Protein AF-A0AAE0NNM4-F1 (afdb_monomer_lite)

Radius of gyration: 19.62 Å; chains: 1; bounding box: 57×46×30 Å

InterPro domains:
  IPR006254 Isocitrate lyase [PF00463] (11-74)
  IPR006254 Isocitrate lyase [PTHR21631] (10-71)
  IPR015813 Pyruvate/Phosphoenolpyruvate kinase-like domain superfamily [SSF51621] (11-70)
  IPR040442 Pyruvate kinase-like domain superfamily [G3DSA:3.20.20.60] (4-72)

Organism: NCBI:txid92902

Structure (mmCIF, N/CA/C/O backbone):
data_AF-A0AAE0NNM4-F1
#
_entry.id   AF-A0AAE0NNM4-F1
#
loop_
_atom_site.group_PDB
_atom_site.id
_atom_site.type_symbol
_atom_site.label_atom_id
_atom_site.label_alt_id
_atom_site.label_comp_id
_atom_site.label_asym_id
_atom_site.label_entity_id
_atom_site.label_seq_id
_atom_site.pdbx_PDB_ins_code
_atom_site.Cartn_x
_atom_site.Cartn_y
_atom_site.Cartn_z
_atom_site.occupancy
_atom_site.B_iso_or_equiv
_atom_site.auth_seq_id
_atom_site.auth_comp_id
_atom_site.auth_asym_id
_atom_site.auth_atom_id
_atom_site.pdbx_PDB_model_num
ATOM 1 N N . MET A 1 1 ? 29.169 -12.303 15.193 1.00 52.25 1 MET A N 1
ATOM 2 C CA . MET A 1 1 ? 28.087 -12.593 14.226 1.00 52.25 1 MET A CA 1
ATOM 3 C C . MET A 1 1 ? 26.783 -12.008 14.762 1.00 52.25 1 MET A C 1
ATOM 5 O O . MET A 1 1 ? 25.986 -12.736 15.329 1.00 52.25 1 MET A O 1
ATOM 9 N N . THR A 1 2 ? 26.600 -10.689 14.678 1.00 55.50 2 THR A N 1
ATOM 10 C CA . THR A 1 2 ? 25.506 -9.983 15.386 1.00 55.50 2 THR A CA 1
ATOM 11 C C . THR A 1 2 ? 24.782 -8.936 14.534 1.00 55.50 2 THR A C 1
ATOM 13 O O . THR A 1 2 ? 23.975 -8.196 15.074 1.00 55.50 2 THR A O 1
ATOM 16 N N . ASN A 1 3 ? 25.003 -8.880 13.211 1.00 58.00 3 ASN A N 1
ATOM 17 C CA . ASN A 1 3 ? 24.422 -7.815 12.374 1.00 58.00 3 ASN A CA 1
ATOM 18 C C . ASN A 1 3 ? 23.670 -8.279 11.113 1.00 58.00 3 ASN A C 1
ATOM 20 O O . ASN A 1 3 ? 23.200 -7.452 10.343 1.00 58.00 3 ASN A O 1
ATOM 24 N N . THR A 1 4 ? 23.524 -9.584 10.883 1.00 62.88 4 THR A N 1
ATOM 25 C CA . THR A 1 4 ? 22.850 -10.114 9.682 1.00 62.88 4 THR A CA 1
ATOM 26 C C . THR A 1 4 ? 21.327 -10.027 9.751 1.00 62.88 4 THR A C 1
ATOM 28 O O . THR A 1 4 ? 20.683 -9.894 8.719 1.00 62.88 4 THR A O 1
ATOM 31 N N . ILE A 1 5 ? 20.733 -10.063 10.945 1.00 63.06 5 ILE A N 1
ATOM 32 C CA . ILE A 1 5 ? 19.271 -10.020 11.101 1.00 63.06 5 ILE A CA 1
ATOM 33 C C . ILE A 1 5 ? 18.730 -8.615 10.798 1.00 63.06 5 ILE A C 1
ATOM 35 O O . ILE A 1 5 ? 17.826 -8.476 9.978 1.00 63.06 5 ILE A O 1
ATOM 39 N N . LEU A 1 6 ? 19.319 -7.570 11.394 1.00 65.25 6 LEU A N 1
ATOM 40 C CA . LEU A 1 6 ? 18.902 -6.179 11.170 1.00 65.25 6 LEU A CA 1
ATOM 41 C C . LEU A 1 6 ? 19.038 -5.771 9.692 1.00 65.25 6 LEU A C 1
ATOM 43 O O . LEU A 1 6 ? 18.162 -5.115 9.135 1.00 65.25 6 LEU A O 1
ATOM 47 N N . ASP A 1 7 ? 20.108 -6.227 9.045 1.00 71.81 7 ASP A N 1
ATOM 48 C CA . ASP A 1 7 ? 20.416 -5.968 7.640 1.00 71.81 7 ASP A CA 1
ATOM 49 C C . ASP A 1 7 ? 19.449 -6.677 6.662 1.00 71.81 7 ASP A C 1
ATOM 51 O O . ASP A 1 7 ? 19.025 -6.103 5.656 1.00 71.81 7 ASP A O 1
ATOM 55 N N . VAL A 1 8 ? 19.020 -7.904 6.981 1.00 80.94 8 VAL A N 1
ATOM 56 C CA . VAL A 1 8 ? 18.005 -8.633 6.200 1.00 80.94 8 VAL A CA 1
ATOM 57 C C . VAL A 1 8 ? 16.627 -7.987 6.330 1.00 80.94 8 VAL A C 1
ATOM 59 O O . VAL A 1 8 ? 15.977 -7.768 5.310 1.00 80.94 8 VAL A O 1
ATOM 62 N N . PHE A 1 9 ? 16.190 -7.631 7.543 1.00 83.31 9 PHE A N 1
ATOM 63 C CA . PHE A 1 9 ? 14.890 -6.978 7.741 1.00 83.31 9 PHE 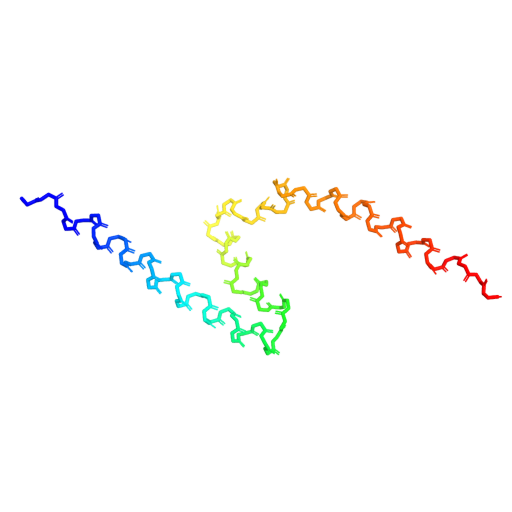A CA 1
ATOM 64 C C . PHE A 1 9 ? 14.838 -5.576 7.123 1.00 83.31 9 PHE A C 1
ATOM 66 O O . PHE A 1 9 ? 13.833 -5.225 6.508 1.00 83.31 9 PHE A O 1
ATOM 73 N N . GLY A 1 10 ? 15.926 -4.803 7.211 1.00 86.69 10 GLY A N 1
ATOM 74 C CA . GLY A 1 10 ? 16.015 -3.481 6.586 1.00 86.69 10 GLY A CA 1
ATOM 75 C C . GLY A 1 10 ? 15.875 -3.542 5.063 1.00 86.69 10 GLY A C 1
ATOM 76 O O . GLY A 1 10 ? 15.050 -2.834 4.484 1.00 86.69 10 GLY A O 1
ATOM 77 N N . ARG A 1 11 ? 16.617 -4.441 4.399 1.00 87.94 11 ARG A N 1
ATOM 78 C CA . ARG A 1 11 ? 16.484 -4.642 2.945 1.00 87.94 11 ARG A CA 1
ATOM 79 C C . ARG A 1 11 ? 15.139 -5.233 2.550 1.00 87.94 11 ARG A C 1
ATOM 81 O O . ARG A 1 11 ? 14.571 -4.803 1.550 1.00 87.94 11 ARG A O 1
ATOM 88 N N . ALA A 1 12 ? 14.629 -6.203 3.308 1.00 90.50 12 ALA A N 1
ATOM 89 C CA . ALA A 1 12 ? 13.315 -6.776 3.050 1.00 90.50 12 ALA A CA 1
ATOM 90 C C . ALA A 1 12 ? 12.240 -5.682 3.091 1.00 90.50 12 ALA A C 1
ATOM 92 O O . ALA A 1 12 ? 11.470 -5.579 2.145 1.00 90.50 12 ALA A O 1
ATOM 93 N N . GLY A 1 13 ? 12.263 -4.810 4.106 1.00 89.69 13 GLY A N 1
ATOM 94 C CA . GLY A 1 13 ? 11.364 -3.659 4.219 1.00 89.69 13 GLY A CA 1
ATOM 95 C C . GLY A 1 13 ? 11.482 -2.665 3.059 1.00 89.69 13 GLY A C 1
ATOM 96 O O . GLY A 1 13 ? 10.463 -2.201 2.545 1.00 89.69 13 GLY A O 1
ATOM 97 N N . LEU A 1 14 ? 12.705 -2.373 2.598 1.00 91.56 14 LEU A N 1
ATOM 98 C CA . LEU A 1 14 ? 12.930 -1.529 1.419 1.00 91.56 14 LEU A CA 1
ATOM 99 C C . LEU A 1 14 ? 12.283 -2.135 0.166 1.00 91.56 14 LEU A C 1
ATOM 101 O O . LEU A 1 14 ? 11.529 -1.460 -0.535 1.00 91.56 14 LEU A O 1
ATOM 105 N N . HIS A 1 15 ? 12.558 -3.411 -0.111 1.00 94.75 15 HIS A N 1
ATOM 106 C CA . HIS A 1 15 ? 12.049 -4.081 -1.305 1.00 94.75 15 HIS A CA 1
ATOM 107 C C . HIS A 1 15 ? 10.532 -4.279 -1.269 1.00 94.75 15 HIS A C 1
ATOM 109 O O . HIS A 1 15 ? 9.877 -4.075 -2.291 1.00 94.75 15 HIS A O 1
ATOM 115 N N . THR A 1 16 ? 9.957 -4.642 -0.120 1.00 92.94 16 THR A N 1
ATOM 116 C CA . THR A 1 16 ? 8.505 -4.826 0.004 1.00 92.94 16 THR A CA 1
ATOM 117 C C . THR A 1 16 ? 7.764 -3.505 -0.141 1.00 92.94 16 THR A C 1
ATOM 119 O O . THR A 1 16 ? 6.780 -3.456 -0.874 1.00 92.94 16 THR A O 1
ATOM 122 N N . THR A 1 17 ? 8.263 -2.422 0.463 1.00 90.62 17 THR A N 1
ATOM 123 C CA . THR A 1 17 ? 7.655 -1.088 0.332 1.00 90.62 17 THR A CA 1
ATOM 124 C C . THR A 1 17 ? 7.732 -0.578 -1.106 1.00 90.62 17 THR A C 1
ATOM 126 O O . THR A 1 17 ? 6.734 -0.089 -1.638 1.00 90.62 17 THR A O 1
ATOM 129 N N . ALA A 1 18 ? 8.886 -0.731 -1.767 1.00 92.25 18 ALA A N 1
ATOM 130 C CA . ALA A 1 18 ? 9.057 -0.326 -3.162 1.00 92.25 18 ALA A CA 1
ATOM 131 C C . ALA A 1 18 ? 8.109 -1.095 -4.095 1.00 92.25 18 ALA A C 1
ATOM 133 O O . ALA A 1 18 ? 7.419 -0.491 -4.915 1.00 92.25 18 ALA A O 1
ATOM 134 N N . LEU A 1 19 ? 8.023 -2.418 -3.927 1.00 95.50 19 LEU A N 1
ATOM 135 C CA . LEU A 1 19 ? 7.152 -3.269 -4.734 1.00 95.50 19 LEU A CA 1
ATOM 136 C C . LEU A 1 19 ? 5.663 -2.986 -4.490 1.00 95.50 19 LEU A C 1
ATOM 138 O O . LEU A 1 19 ? 4.883 -2.957 -5.442 1.00 95.50 19 LEU A O 1
ATOM 142 N N . ALA A 1 20 ? 5.257 -2.786 -3.233 1.00 92.38 20 ALA A N 1
ATOM 143 C CA . ALA A 1 20 ? 3.881 -2.433 -2.892 1.00 92.38 20 ALA A CA 1
ATOM 144 C C . ALA A 1 20 ? 3.485 -1.082 -3.510 1.00 92.38 20 ALA A C 1
ATOM 146 O O . ALA A 1 20 ? 2.418 -0.975 -4.113 1.00 92.38 20 ALA A O 1
ATOM 147 N N . SER A 1 21 ? 4.374 -0.087 -3.432 1.00 91.69 21 SER A N 1
ATOM 148 C CA . SER A 1 21 ? 4.144 1.254 -3.983 1.00 91.69 21 SER A CA 1
ATOM 149 C C . SER A 1 21 ? 4.015 1.242 -5.507 1.00 91.69 21 SER A C 1
ATOM 151 O O . SER A 1 21 ? 3.093 1.852 -6.040 1.00 91.69 21 SER A O 1
ATOM 153 N N . ASP A 1 22 ? 4.892 0.519 -6.211 1.00 95.12 22 ASP A N 1
ATOM 154 C CA . ASP A 1 22 ? 4.844 0.389 -7.674 1.00 95.12 22 ASP A CA 1
ATOM 155 C C . ASP A 1 22 ? 3.532 -0.257 -8.149 1.00 95.12 22 ASP A C 1
ATOM 157 O O . ASP A 1 22 ? 2.826 0.276 -9.012 1.00 95.12 22 ASP A O 1
ATOM 161 N N . ARG A 1 23 ? 3.143 -1.369 -7.513 1.00 94.62 23 ARG A N 1
ATOM 162 C CA . ARG A 1 23 ? 1.891 -2.073 -7.823 1.00 94.62 23 ARG A CA 1
ATOM 163 C C . ARG A 1 23 ? 0.670 -1.210 -7.561 1.00 94.62 23 ARG A C 1
ATOM 165 O O . ARG A 1 23 ? -0.219 -1.145 -8.411 1.00 94.62 23 ARG A O 1
ATOM 172 N N . PHE A 1 24 ? 0.643 -0.541 -6.412 1.00 92.31 24 PHE A N 1
ATOM 173 C CA . PHE A 1 24 ? -0.445 0.358 -6.064 1.00 92.31 24 PHE A CA 1
ATOM 174 C C . PHE A 1 24 ? -0.545 1.513 -7.064 1.00 92.31 24 PHE A C 1
ATOM 176 O O . PHE A 1 24 ? -1.622 1.740 -7.604 1.00 92.31 24 PHE A O 1
ATOM 183 N N . ALA A 1 25 ? 0.563 2.186 -7.388 1.00 90.56 25 ALA A N 1
ATOM 184 C CA . ALA A 1 25 ? 0.571 3.287 -8.350 1.00 90.56 25 ALA A CA 1
ATOM 185 C C . ALA A 1 25 ? 0.079 2.846 -9.740 1.00 90.56 25 ALA A C 1
ATOM 187 O O . ALA A 1 25 ? -0.747 3.527 -10.351 1.00 90.56 25 ALA A O 1
ATOM 188 N N . SER A 1 26 ? 0.523 1.678 -10.218 1.00 93.44 26 SER A N 1
ATOM 189 C CA . SER A 1 26 ? 0.085 1.111 -11.500 1.00 93.44 26 SER A CA 1
ATOM 190 C C . SER A 1 26 ? -1.413 0.789 -11.521 1.00 93.44 26 SER A C 1
ATOM 192 O O . SER A 1 26 ? -2.101 1.075 -12.503 1.00 93.44 26 SER A O 1
ATOM 194 N N . ALA A 1 27 ? -1.938 0.210 -10.439 1.00 90.31 27 ALA A N 1
ATOM 195 C CA . ALA A 1 27 ? -3.356 -0.111 -10.314 1.00 90.31 27 ALA A CA 1
ATOM 196 C C . ALA A 1 27 ? -4.214 1.149 -10.140 1.00 90.31 27 ALA A C 1
ATOM 198 O O . ALA A 1 27 ? -5.260 1.273 -10.775 1.00 90.31 27 ALA A O 1
ATOM 199 N N . TYR A 1 28 ? -3.750 2.118 -9.351 1.00 88.38 28 TYR A N 1
ATOM 200 C CA . TYR A 1 28 ? -4.428 3.391 -9.129 1.00 88.38 28 TYR A CA 1
ATOM 201 C C . TYR A 1 28 ? -4.517 4.217 -10.415 1.00 88.38 28 TYR A C 1
ATOM 203 O O . TYR A 1 28 ? -5.568 4.773 -10.718 1.00 88.38 28 TYR A O 1
ATOM 211 N N . ALA A 1 29 ? -3.464 4.233 -11.236 1.00 89.31 29 ALA A N 1
ATOM 212 C CA . ALA A 1 29 ? -3.498 4.897 -12.539 1.00 89.31 29 ALA A CA 1
ATOM 213 C C . ALA A 1 29 ? -4.581 4.325 -13.478 1.00 89.31 29 ALA A C 1
ATOM 215 O O . ALA A 1 29 ? -5.093 5.044 -14.332 1.00 89.31 29 ALA A O 1
ATOM 216 N N . LYS A 1 30 ? -4.939 3.042 -13.322 1.00 93.56 30 LYS A N 1
ATOM 217 C CA . LYS A 1 30 ? -5.943 2.352 -14.151 1.00 93.56 30 LYS A CA 1
ATOM 218 C C . LYS A 1 30 ? -7.349 2.380 -13.553 1.00 93.56 30 LYS A C 1
ATOM 220 O O . LYS A 1 30 ? -8.325 2.447 -14.295 1.00 93.56 30 LYS A O 1
ATOM 225 N N . HIS A 1 31 ? -7.458 2.283 -12.230 1.00 84.56 31 HIS A N 1
ATOM 226 C CA . HIS A 1 31 ? -8.716 1.997 -11.530 1.00 84.56 31 HIS A CA 1
ATOM 227 C C . HIS A 1 31 ? -9.051 3.014 -10.426 1.00 84.56 31 HIS A C 1
ATOM 229 O O . HIS A 1 31 ? -10.100 2.909 -9.789 1.00 84.56 31 HIS A O 1
ATOM 235 N N . GLY A 1 32 ? -8.192 4.010 -10.201 1.00 84.56 32 GLY A N 1
ATOM 236 C CA . GLY A 1 32 ? -8.372 5.050 -9.192 1.00 84.56 32 GLY A CA 1
ATOM 237 C C . GLY A 1 32 ? -8.573 4.474 -7.793 1.00 84.56 32 GLY A C 1
ATOM 238 O O . GLY A 1 32 ? -7.955 3.480 -7.411 1.00 84.56 32 GLY A O 1
ATOM 239 N N . MET A 1 33 ? -9.495 5.073 -7.040 1.00 83.81 33 MET A N 1
ATOM 240 C CA . MET A 1 33 ? -9.787 4.694 -5.652 1.00 83.81 33 MET A CA 1
ATOM 241 C C . MET A 1 33 ? -10.245 3.242 -5.473 1.00 83.81 33 MET A C 1
ATOM 243 O O . MET A 1 33 ? -10.094 2.696 -4.383 1.00 83.81 33 MET A O 1
ATOM 247 N N . ARG A 1 34 ? -10.745 2.579 -6.523 1.00 84.69 34 ARG A N 1
ATOM 248 C CA . ARG A 1 34 ? -11.085 1.153 -6.451 1.00 84.69 34 ARG A CA 1
ATOM 249 C C . ARG A 1 34 ? -9.858 0.293 -6.137 1.00 84.69 34 ARG A C 1
ATOM 251 O O . ARG A 1 34 ? -9.952 -0.614 -5.321 1.00 84.69 34 ARG A O 1
ATOM 258 N N . ALA A 1 35 ? -8.699 0.637 -6.705 1.00 85.75 35 ALA A N 1
ATOM 259 C CA . ALA A 1 35 ? -7.444 -0.050 -6.409 1.00 85.75 35 ALA A CA 1
ATOM 260 C C . ALA A 1 35 ? -7.022 0.107 -4.941 1.00 85.75 35 ALA A C 1
ATOM 262 O O . ALA A 1 35 ? -6.380 -0.781 -4.396 1.00 85.75 35 ALA A O 1
ATOM 263 N N . TYR A 1 36 ? -7.381 1.218 -4.292 1.00 83.69 36 TYR A N 1
ATOM 264 C CA . TYR A 1 36 ? -7.119 1.415 -2.866 1.00 83.69 36 TYR A CA 1
ATOM 265 C C . TYR A 1 36 ? -7.987 0.504 -1.993 1.00 83.69 36 TYR A C 1
ATOM 267 O O . TYR A 1 36 ? -7.467 -0.138 -1.083 1.00 83.69 36 TYR A O 1
ATOM 275 N N . GLY A 1 37 ? -9.278 0.384 -2.318 1.00 84.00 37 GLY A N 1
ATOM 276 C CA . GLY A 1 37 ? -10.179 -0.548 -1.638 1.00 84.00 37 GLY A CA 1
ATOM 277 C C . GLY A 1 37 ? -9.691 -1.995 -1.735 1.00 84.00 37 GLY A C 1
ATOM 278 O O . GLY A 1 37 ? -9.475 -2.639 -0.716 1.00 84.00 37 GLY A O 1
ATOM 279 N N . GLU A 1 38 ? -9.431 -2.466 -2.955 1.00 88.62 38 GLU A N 1
ATOM 280 C CA . GLU A 1 38 ? -9.099 -3.875 -3.221 1.00 88.62 38 GLU A CA 1
ATOM 281 C C . GLU A 1 38 ? -7.674 -4.266 -2.782 1.00 88.62 38 GLU A C 1
ATOM 283 O O . GLU A 1 38 ? -7.452 -5.385 -2.328 1.00 88.62 38 GLU A O 1
ATOM 288 N N . LEU A 1 39 ? -6.675 -3.383 -2.933 1.00 88.75 39 LEU A N 1
ATOM 289 C CA . LEU A 1 39 ? -5.268 -3.745 -2.679 1.00 88.75 39 LEU A CA 1
ATOM 290 C C . LEU A 1 39 ? -4.767 -3.388 -1.281 1.00 88.75 39 LEU A C 1
ATOM 292 O O . LEU A 1 39 ? -3.740 -3.923 -0.864 1.00 88.75 39 LEU A O 1
ATOM 296 N N . VAL A 1 40 ? -5.432 -2.463 -0.589 1.00 86.94 40 VAL A N 1
ATOM 297 C CA . VAL A 1 40 ? -4.998 -1.979 0.727 1.00 86.94 40 VAL A CA 1
ATOM 298 C C . VAL A 1 40 ? -6.076 -2.265 1.760 1.00 86.94 40 VAL A C 1
ATOM 300 O O . VAL A 1 40 ? -5.836 -3.009 2.704 1.00 86.94 40 VAL A O 1
ATOM 303 N N . GLN A 1 41 ? -7.279 -1.736 1.558 1.00 83.06 41 GLN A N 1
ATOM 304 C CA . GLN A 1 41 ? -8.298 -1.732 2.602 1.00 83.06 41 GLN A CA 1
ATOM 305 C C . GLN A 1 41 ? -8.893 -3.122 2.877 1.00 83.06 41 GLN A C 1
ATOM 307 O O . GLN A 1 41 ? -8.990 -3.514 4.036 1.00 83.06 41 GLN A O 1
ATOM 312 N N . GLU A 1 42 ? -9.270 -3.877 1.842 1.00 87.75 42 GLU A N 1
ATOM 313 C CA . GLU A 1 42 ? -9.797 -5.245 1.972 1.00 87.75 42 GLU A CA 1
ATOM 314 C C . GLU A 1 42 ? -8.781 -6.198 2.628 1.00 87.75 42 GLU A C 1
ATOM 316 O O . GLU A 1 42 ? -9.120 -6.786 3.659 1.00 87.75 42 GLU A O 1
ATOM 321 N N . PRO A 1 43 ? -7.515 -6.287 2.162 1.00 88.69 43 PRO A N 1
ATOM 322 C CA . PRO A 1 43 ? -6.512 -7.125 2.814 1.00 88.69 43 PRO A CA 1
ATOM 323 C C . PRO A 1 43 ? -6.227 -6.737 4.268 1.00 88.69 43 PRO A C 1
ATOM 325 O O . PRO A 1 43 ? -6.007 -7.614 5.103 1.00 88.69 43 PRO A O 1
ATOM 328 N N . GLU A 1 44 ? -6.217 -5.441 4.597 1.00 85.69 44 GLU A N 1
ATOM 329 C CA . GLU A 1 44 ? -6.026 -4.993 5.979 1.00 85.69 44 GLU A CA 1
ATOM 330 C C . GLU A 1 44 ? -7.218 -5.367 6.876 1.00 85.69 44 GLU A C 1
ATOM 332 O O . GLU A 1 44 ? -7.008 -5.751 8.029 1.00 85.69 44 GLU A O 1
ATOM 337 N N . MET A 1 45 ? -8.454 -5.312 6.359 1.00 84.12 45 MET A N 1
ATOM 338 C CA . MET A 1 45 ? -9.650 -5.773 7.076 1.00 84.12 45 MET A CA 1
ATOM 339 C C . MET A 1 45 ? -9.618 -7.286 7.308 1.00 84.12 45 MET A C 1
ATOM 341 O O . MET A 1 45 ? -9.830 -7.727 8.439 1.00 84.12 45 MET A O 1
ATOM 345 N N . ASP A 1 46 ? -9.296 -8.066 6.274 1.00 88.81 46 ASP A N 1
ATOM 346 C CA . ASP A 1 46 ? -9.209 -9.530 6.344 1.00 88.81 46 ASP A CA 1
ATOM 347 C C . ASP A 1 46 ? -8.125 -9.990 7.326 1.00 88.81 46 ASP A C 1
ATOM 349 O O . ASP A 1 46 ? -8.311 -10.946 8.082 1.00 88.81 46 ASP A O 1
ATOM 353 N N . ALA A 1 47 ? -6.993 -9.285 7.351 1.00 87.12 47 ALA A N 1
ATOM 354 C CA . ALA A 1 47 ? -5.889 -9.561 8.262 1.00 8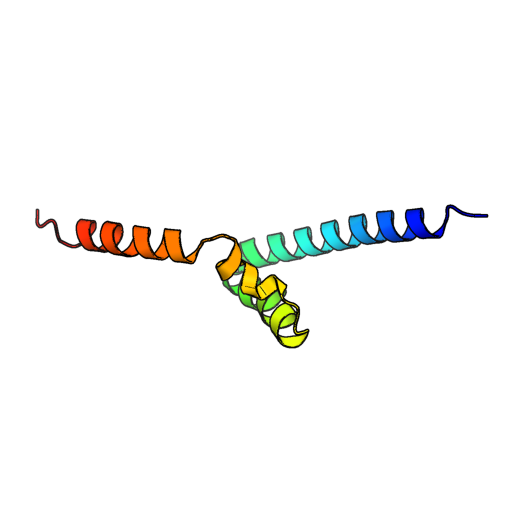7.12 47 ALA A CA 1
ATOM 355 C C . ALA A 1 47 ? -6.101 -8.991 9.678 1.00 87.12 47 ALA A C 1
ATOM 357 O O . ALA A 1 47 ? -5.269 -9.223 10.558 1.00 87.12 47 ALA A O 1
ATOM 358 N N . GLY A 1 48 ? -7.184 -8.241 9.918 1.00 83.62 48 GLY A N 1
ATOM 359 C CA . GLY A 1 48 ? -7.457 -7.593 11.202 1.00 83.62 48 GLY A CA 1
ATOM 360 C C . GLY A 1 48 ? -6.406 -6.549 11.594 1.00 83.62 48 GLY A C 1
ATOM 361 O O . GLY A 1 48 ? -6.172 -6.319 12.782 1.00 83.62 48 GLY A O 1
ATOM 362 N N . VAL A 1 49 ? -5.741 -5.937 10.611 1.00 81.44 49 VAL A N 1
ATOM 363 C CA . VAL A 1 49 ? -4.706 -4.927 10.835 1.00 81.44 49 VAL A CA 1
ATOM 364 C C . VAL A 1 49 ? -5.383 -3.608 11.195 1.00 81.44 49 VAL A C 1
ATOM 366 O O . VAL A 1 49 ? -6.192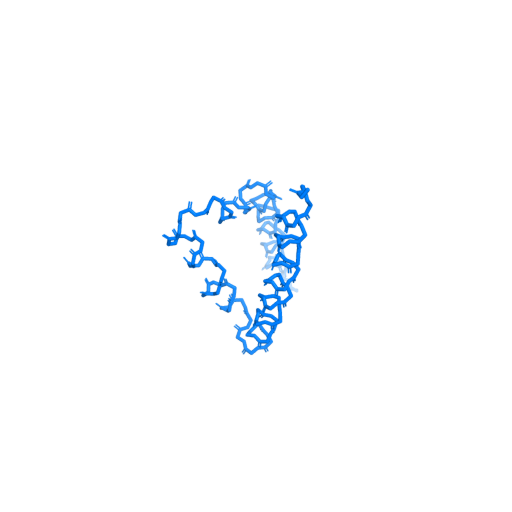 -3.073 10.442 1.00 81.44 49 VAL A O 1
ATOM 369 N N . ASP A 1 50 ? -5.029 -3.041 12.351 1.00 66.94 50 ASP A N 1
ATOM 370 C CA . ASP A 1 50 ? -5.699 -1.848 12.899 1.00 66.94 50 ASP A CA 1
ATOM 371 C C . ASP A 1 50 ? -5.440 -0.562 12.080 1.00 66.94 50 ASP A C 1
ATOM 373 O O . ASP A 1 50 ? -5.996 0.500 12.369 1.00 66.94 50 ASP A O 1
ATOM 377 N N . VAL A 1 51 ? -4.634 -0.676 11.017 1.00 66.75 51 VAL A N 1
ATOM 378 C CA . VAL A 1 51 ? -4.275 0.403 10.094 1.00 66.75 51 VAL A CA 1
ATOM 379 C C . VAL A 1 51 ? -5.467 0.893 9.258 1.00 66.75 51 VAL A C 1
ATOM 381 O O . VAL A 1 51 ? -5.562 2.078 8.937 1.00 66.75 51 VAL A O 1
ATOM 384 N N . VAL A 1 52 ? -6.486 0.053 9.052 1.00 58.31 52 VAL A N 1
ATOM 385 C CA . VAL A 1 52 ? -7.756 0.461 8.415 1.00 58.31 52 VAL A CA 1
ATOM 386 C C . VAL A 1 52 ? -8.412 1.632 9.157 1.00 58.31 52 VAL A C 1
ATOM 388 O O . VAL A 1 52 ? -9.078 2.484 8.565 1.00 58.31 52 VAL A O 1
ATOM 391 N N . LYS A 1 53 ? -8.202 1.725 10.478 1.00 57.66 53 LYS A N 1
ATOM 392 C CA . LYS A 1 53 ? -8.764 2.792 11.317 1.00 57.66 53 LYS A CA 1
ATOM 393 C C . LYS A 1 53 ? -7.988 4.104 11.220 1.00 57.66 53 LYS A C 1
ATOM 395 O O . LYS A 1 53 ? -8.313 5.044 11.944 1.00 57.66 53 LYS A O 1
ATOM 400 N N . HIS A 1 54 ? -7.022 4.236 10.314 1.00 61.41 54 HIS A N 1
ATOM 401 C CA . HIS A 1 54 ? -6.266 5.477 10.138 1.00 61.41 54 HIS A CA 1
ATOM 402 C C . HIS A 1 54 ? -7.156 6.659 9.726 1.00 61.41 54 HIS A C 1
ATOM 404 O O . HIS A 1 54 ? -6.820 7.793 10.052 1.00 61.41 54 HIS A O 1
ATOM 410 N N . HIS A 1 55 ? -8.340 6.439 9.139 1.00 46.31 55 HIS A N 1
ATOM 411 C CA . HIS A 1 55 ? -9.370 7.483 8.977 1.00 46.31 55 HIS A CA 1
ATOM 412 C C . HIS A 1 55 ? -9.871 8.062 10.318 1.00 46.31 55 HIS A C 1
ATOM 414 O O . HIS A 1 55 ? -10.146 9.256 10.415 1.00 46.31 55 HIS A O 1
ATOM 420 N N . LYS A 1 56 ? -9.942 7.243 11.376 1.00 46.12 56 LYS A N 1
ATOM 421 C CA . LYS A 1 56 ? -10.339 7.659 12.733 1.00 46.12 56 LYS A CA 1
ATOM 422 C C . LYS A 1 56 ? -9.216 8.402 13.466 1.00 46.12 56 LYS A C 1
ATOM 424 O O . LYS A 1 56 ? -9.500 9.241 14.313 1.00 46.12 56 LYS A O 1
ATOM 429 N N . TRP A 1 57 ? -7.954 8.104 13.155 1.00 45.62 57 TRP A N 1
ATOM 430 C CA . TRP A 1 57 ? -6.784 8.707 13.815 1.00 45.62 57 TRP A CA 1
ATOM 431 C C . TRP A 1 57 ? -6.184 9.901 13.060 1.00 45.62 57 TRP A C 1
ATOM 433 O O . TRP A 1 57 ? -5.579 10.763 13.688 1.00 45.62 57 TRP A O 1
ATOM 443 N N . SER A 1 58 ? -6.389 9.998 11.742 1.00 54.34 58 SER A N 1
ATOM 444 C CA . SER A 1 58 ? -5.966 11.143 10.913 1.00 54.34 58 SER A CA 1
ATOM 445 C C . SER A 1 58 ? -6.892 12.358 11.024 1.00 54.34 58 SER A C 1
ATOM 447 O O . SER A 1 58 ? -6.607 13.397 10.434 1.00 54.34 58 SER A O 1
ATOM 449 N N . GLY A 1 59 ? -8.003 12.245 11.764 1.00 45.69 59 GLY A N 1
ATOM 450 C CA . GLY A 1 59 ? -9.000 13.310 11.859 1.00 45.69 59 GLY A CA 1
ATOM 451 C C . GLY A 1 59 ? -9.796 13.515 10.566 1.00 45.69 59 GLY A C 1
ATOM 452 O O . GLY A 1 59 ? -10.398 14.571 10.399 1.00 45.69 59 GLY A O 1
ATOM 453 N N . ALA A 1 60 ? -9.838 12.529 9.660 1.00 53.03 60 ALA A N 1
ATOM 454 C CA . ALA A 1 60 ? -10.612 12.618 8.419 1.00 53.03 60 ALA A CA 1
ATOM 455 C C . ALA A 1 60 ? -12.106 12.893 8.680 1.00 53.03 60 ALA A C 1
ATOM 457 O O . ALA A 1 60 ? -12.731 13.612 7.911 1.00 53.03 60 ALA A O 1
ATOM 458 N N . THR A 1 61 ? -12.647 12.443 9.820 1.00 50.66 61 THR A N 1
ATOM 459 C CA . THR A 1 61 ? -14.004 12.803 10.271 1.00 50.66 61 THR A CA 1
ATOM 460 C C . THR A 1 61 ? -14.185 14.318 10.439 1.00 50.66 61 THR A C 1
ATOM 462 O O . THR A 1 61 ? -15.211 14.849 10.038 1.00 50.66 61 THR A O 1
ATOM 465 N N . TYR A 1 62 ? -13.180 15.040 10.947 1.00 47.97 62 TYR A N 1
ATOM 466 C CA . TYR A 1 62 ? -13.227 16.503 11.083 1.00 47.97 62 TYR A CA 1
ATOM 467 C C . TYR A 1 62 ? -13.179 17.211 9.719 1.00 47.97 62 TYR A C 1
ATOM 469 O O . TYR A 1 62 ? -13.834 18.230 9.519 1.00 47.97 62 TYR A O 1
ATOM 477 N N . VAL A 1 63 ? -12.438 16.664 8.750 1.00 48.81 63 VAL A N 1
ATOM 478 C CA . VAL A 1 63 ? -12.377 17.215 7.385 1.00 48.81 63 VAL A CA 1
ATOM 479 C C . VAL A 1 63 ? -13.679 16.945 6.615 1.00 48.81 63 VAL A C 1
ATOM 481 O O . VAL A 1 63 ? -14.176 17.858 5.958 1.00 48.81 63 VAL A O 1
ATOM 484 N N . ASP A 1 64 ? -14.289 15.765 6.760 1.00 54.69 64 ASP A N 1
ATOM 485 C CA . ASP A 1 64 ? -15.595 15.429 6.163 1.00 54.69 64 ASP A CA 1
ATOM 486 C C . ASP A 1 64 ? -16.749 16.258 6.768 1.00 54.69 64 ASP A C 1
ATOM 488 O O . ASP A 1 64 ? -17.634 16.738 6.044 1.00 54.69 64 ASP A O 1
ATOM 492 N N . GLU A 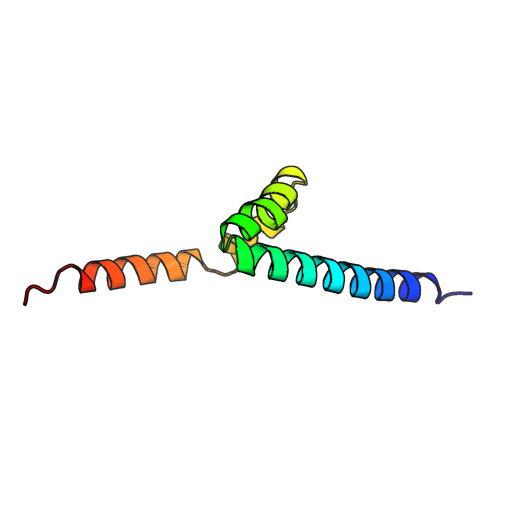1 65 ? -16.722 16.500 8.085 1.00 54.06 65 GLU A N 1
ATOM 493 C CA . GLU A 1 65 ? -17.667 17.390 8.779 1.00 54.06 65 GLU A CA 1
ATOM 494 C C . GLU A 1 65 ? -17.552 18.847 8.311 1.00 54.06 65 GLU A C 1
ATOM 496 O O . GLU A 1 65 ? -18.557 19.555 8.280 1.00 54.06 65 GLU A O 1
ATOM 501 N N . LEU A 1 66 ? -16.362 19.296 7.893 1.00 50.56 66 LEU A N 1
ATOM 502 C CA . LEU A 1 66 ? -16.140 20.635 7.335 1.00 50.56 66 LEU A CA 1
ATOM 503 C C . LEU A 1 66 ? -16.433 20.723 5.827 1.00 50.56 66 LEU A C 1
ATOM 505 O O . LEU A 1 66 ? -16.886 21.764 5.347 1.00 50.56 66 LEU A O 1
ATOM 509 N N . GLN A 1 67 ? -16.222 19.650 5.060 1.00 48.62 67 GLN A N 1
ATOM 510 C CA . GLN A 1 67 ? -16.522 19.622 3.622 1.00 48.62 67 GLN A CA 1
ATOM 511 C C . GLN A 1 67 ? -18.025 19.545 3.328 1.00 48.62 67 GLN A C 1
ATOM 513 O O . GLN A 1 67 ? -18.477 20.130 2.338 1.00 48.62 67 GLN A O 1
ATOM 518 N N . THR A 1 68 ? -18.807 18.885 4.188 1.00 53.91 68 THR A N 1
ATOM 519 C CA . THR A 1 68 ? -20.273 18.785 4.065 1.00 53.91 68 THR A CA 1
ATOM 520 C C . THR A 1 68 ? -20.974 20.160 4.015 1.00 53.91 68 THR A C 1
ATOM 522 O O . THR A 1 68 ? -21.733 20.395 3.069 1.00 53.91 68 THR A O 1
ATOM 525 N N . PRO A 1 69 ? -20.723 21.115 4.937 1.00 54.50 69 PRO A N 1
ATOM 526 C CA . PRO A 1 69 ? -21.334 22.444 4.886 1.00 54.50 69 PRO A CA 1
ATOM 527 C C . PRO A 1 69 ? -20.834 23.311 3.719 1.00 54.50 69 PRO A C 1
ATOM 529 O O . PRO A 1 69 ? -21.635 24.038 3.135 1.00 54.50 69 PRO A O 1
ATOM 532 N N . ILE A 1 70 ? -19.562 23.212 3.307 1.00 56.22 70 ILE A N 1
ATOM 533 C CA . ILE A 1 70 ? -19.035 23.979 2.158 1.00 56.22 70 ILE A CA 1
ATOM 534 C C . ILE A 1 70 ? -19.680 23.507 0.841 1.00 56.22 70 ILE A C 1
ATOM 536 O O . ILE A 1 70 ? -20.122 24.330 0.037 1.00 56.22 70 ILE 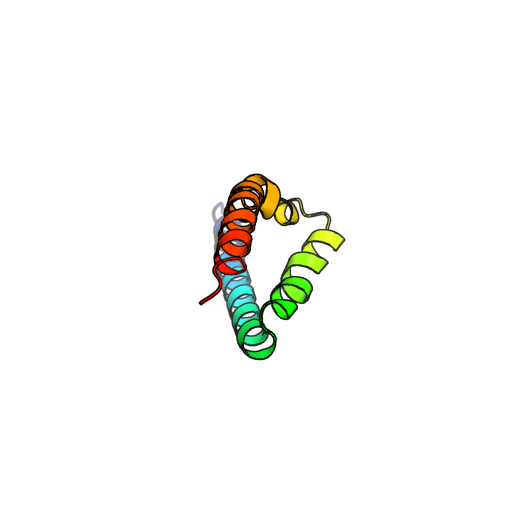A O 1
ATOM 540 N N . HIS A 1 71 ? -19.825 22.192 0.637 1.00 49.66 71 HIS A N 1
ATOM 541 C CA . HIS A 1 71 ? -20.544 21.642 -0.522 1.00 49.66 71 HIS A CA 1
ATOM 542 C C . HIS A 1 71 ? -22.058 21.899 -0.477 1.00 49.66 71 HIS A C 1
ATOM 544 O O . HIS A 1 71 ? -22.699 2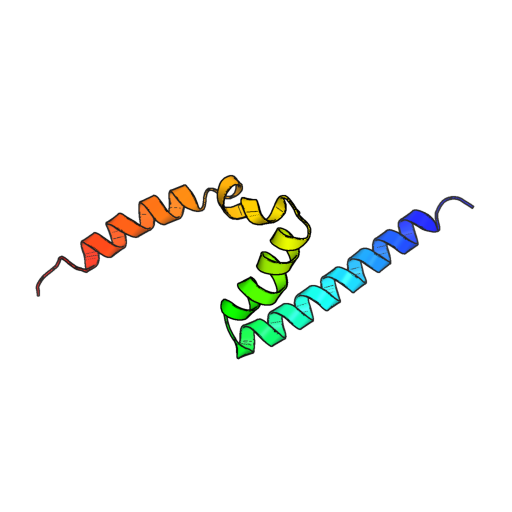1.985 -1.527 1.00 49.66 71 HIS A O 1
ATOM 550 N N . ALA A 1 72 ? -22.655 22.011 0.713 1.00 52.44 72 ALA A N 1
ATOM 551 C CA . ALA A 1 72 ? -24.049 22.426 0.857 1.00 52.44 72 ALA A CA 1
ATOM 552 C C . ALA A 1 72 ? -24.239 23.908 0.488 1.00 52.44 72 ALA A C 1
ATOM 554 O O . ALA A 1 72 ? -25.201 24.245 -0.197 1.00 52.44 72 ALA A O 1
ATOM 555 N N . HIS A 1 73 ? -23.298 24.780 0.861 1.00 49.75 73 HIS A N 1
ATOM 556 C CA . HIS A 1 73 ? -23.360 26.213 0.567 1.00 49.75 73 HIS A CA 1
ATOM 557 C C . HIS A 1 73 ? -23.277 26.517 -0.939 1.00 49.75 73 HIS A C 1
ATOM 559 O O . HIS A 1 73 ? -24.073 27.302 -1.448 1.00 49.75 73 HIS A O 1
ATOM 565 N N . ILE A 1 74 ? -22.394 25.832 -1.677 1.00 57.75 74 ILE A N 1
ATOM 566 C CA . ILE A 1 74 ? -22.226 26.029 -3.132 1.00 57.75 74 ILE A CA 1
ATOM 567 C C . ILE A 1 74 ? -23.467 25.574 -3.927 1.00 57.75 74 ILE A C 1
ATOM 569 O O . ILE A 1 74 ? -23.735 26.091 -5.008 1.00 57.75 74 ILE A O 1
ATOM 573 N N . ARG A 1 75 ? -24.275 24.647 -3.392 1.00 54.88 75 ARG A N 1
ATOM 574 C CA . ARG A 1 75 ? -25.516 24.188 -4.045 1.00 54.88 75 ARG A CA 1
ATOM 575 C C . ARG A 1 75 ? -26.725 25.105 -3.830 1.00 54.88 75 ARG A C 1
ATOM 577 O O . ARG A 1 75 ? -27.732 24.915 -4.504 1.00 54.88 75 ARG A O 1
ATOM 584 N N . HIS A 1 76 ? -26.637 26.091 -2.935 1.00 51.44 76 HIS A N 1
ATOM 585 C CA . HIS A 1 76 ? -27.755 26.972 -2.575 1.00 51.44 76 HIS A CA 1
ATOM 586 C C . HIS A 1 76 ? -27.579 28.439 -2.996 1.00 51.44 76 HIS A C 1
ATOM 588 O O . HIS A 1 76 ? -28.338 29.288 -2.538 1.00 51.44 76 HIS A O 1
ATOM 594 N N . THR A 1 77 ? -26.636 28.760 -3.887 1.00 49.69 77 THR A N 1
ATOM 595 C CA . THR A 1 77 ? -26.583 30.084 -4.529 1.00 49.69 77 THR A CA 1
ATOM 596 C C . THR A 1 77 ? -27.284 30.017 -5.892 1.00 49.69 77 THR A C 1
ATOM 598 O O . THR A 1 77 ? -26.697 29.492 -6.839 1.00 49.69 77 THR A O 1
ATOM 601 N N . PRO A 1 78 ? -28.541 30.480 -6.027 1.00 48.66 78 PRO A N 1
ATOM 602 C CA . PRO A 1 78 ? -29.125 30.692 -7.343 1.00 48.66 78 PRO A CA 1
ATOM 603 C C . PRO A 1 78 ? -28.427 31.888 -8.008 1.00 48.66 78 PRO A C 1
ATOM 605 O O . PRO A 1 78 ? -28.116 32.871 -7.332 1.00 48.66 78 PRO A O 1
ATOM 608 N N . LEU A 1 79 ? -28.153 31.767 -9.311 1.00 50.31 79 LEU A N 1
ATOM 609 C CA . LEU A 1 79 ? -27.822 32.902 -10.181 1.00 50.31 79 LEU A CA 1
ATOM 610 C C . LEU A 1 79 ? -28.986 33.900 -10.227 1.00 50.31 79 LEU A C 1
ATOM 612 O O . LEU A 1 79 ? -30.149 33.431 -10.212 1.00 50.31 79 LEU A O 1
#

Foldseek 3Di:
DPCPVVVVVVVVVVVVVVVLVVVLVVVCVVPNCVSCCPSPQVVCVVVVPCVNCVCVVVCVVVVVVVVVVVVVVVVPDDD

Sequence (79 aa):
MTNTILDVFGRAGLHTTALASDRFASAYAKHGMRAYGELVQEPEMDAGVDVVKHHKWSGATYVDELQTPIHAHIRHTPL

pLDDT: mean 72.53, std 17.75, range [45.62, 95.5]

Secondary structure (DSSP, 8-state):
--SHHHHHHHHHHHHHHHHHHHHHHHHHHHHTHHHHIIIIIHHHHHTT-GGGGHHHHTTHHHHHHHHHHHHHHHTT---